Protein AF-A0A349HP45-F1 (afdb_monomer_lite)

Radius of gyration: 13.51 Å; chains: 1; bounding box: 31×22×35 Å

pLDDT: mean 92.53, std 6.74, range [61.88, 97.94]

Foldseek 3Di:
DDDDPVVVVVVVCVLVVCLVVQADVVKDWDWDWDDDPNDIDIDIDIPGPDDPPVCPVPPD

Structure (mmCIF, N/CA/C/O backbone):
data_AF-A0A349HP45-F1
#
_ent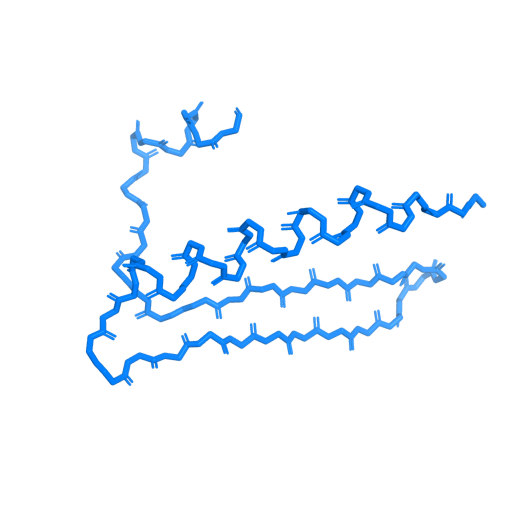ry.id   AF-A0A349HP45-F1
#
loop_
_atom_site.group_PDB
_atom_site.id
_atom_site.type_symbol
_atom_site.label_atom_id
_atom_site.label_alt_id
_atom_site.label_comp_id
_atom_site.label_asym_id
_atom_site.label_entity_id
_atom_site.label_seq_id
_atom_site.pdbx_PDB_ins_code
_atom_site.Cartn_x
_atom_site.Cartn_y
_atom_site.Cartn_z
_atom_site.occupancy
_atom_site.B_iso_or_equiv
_atom_site.auth_seq_id
_atom_site.auth_comp_id
_atom_site.auth_asym_id
_atom_site.auth_atom_id
_atom_site.pdbx_PDB_model_num
ATOM 1 N N . MET A 1 1 ? -16.371 -0.829 18.248 1.00 61.88 1 MET A N 1
ATOM 2 C CA . MET A 1 1 ? -16.782 -1.548 17.018 1.00 61.88 1 MET A CA 1
ATOM 3 C C . MET A 1 1 ? -15.611 -2.421 16.587 1.00 61.88 1 MET A C 1
ATOM 5 O O . MET A 1 1 ? -14.491 -1.944 16.671 1.00 61.88 1 MET A O 1
ATOM 9 N N . LYS A 1 2 ? -15.825 -3.694 16.231 1.00 77.00 2 LYS A N 1
ATOM 10 C CA . LYS A 1 2 ? -14.744 -4.620 15.844 1.00 77.00 2 LYS A CA 1
ATOM 11 C C . LYS A 1 2 ? -14.778 -4.799 14.326 1.00 77.00 2 LYS A C 1
ATOM 13 O O . LYS A 1 2 ? -15.858 -5.022 13.785 1.00 77.00 2 LYS A O 1
ATOM 18 N N .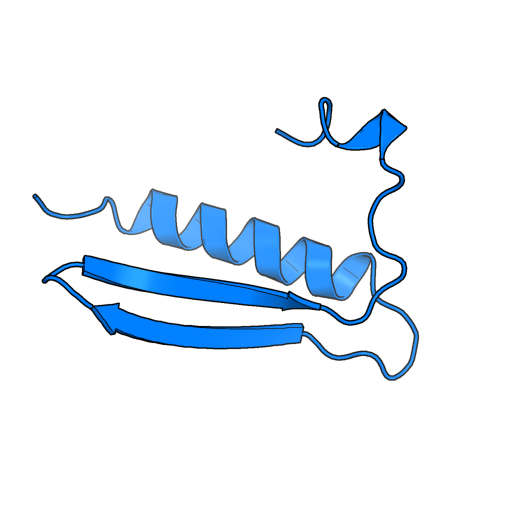 ALA A 1 3 ? -13.638 -4.664 13.653 1.00 82.56 3 ALA A N 1
ATOM 19 C CA . ALA A 1 3 ? -13.556 -4.902 12.215 1.00 82.56 3 ALA A CA 1
ATOM 20 C C . ALA A 1 3 ? -13.827 -6.383 11.891 1.00 82.56 3 ALA A C 1
ATOM 22 O O . ALA A 1 3 ? -13.554 -7.266 12.708 1.00 82.56 3 ALA A O 1
ATOM 23 N N . ASN A 1 4 ? -14.368 -6.660 10.701 1.00 93.12 4 ASN A N 1
ATOM 24 C CA . ASN A 1 4 ? -14.493 -8.030 10.213 1.00 93.12 4 ASN A CA 1
ATOM 25 C C . ASN A 1 4 ? -13.125 -8.501 9.708 1.00 93.12 4 ASN A C 1
ATOM 27 O O . ASN A 1 4 ? -12.644 -8.022 8.684 1.00 93.12 4 ASN A O 1
ATOM 31 N N . ASN A 1 5 ? -12.524 -9.454 10.418 1.00 90.50 5 ASN A N 1
ATOM 32 C CA . ASN A 1 5 ? -11.194 -9.971 10.103 1.00 90.50 5 ASN A CA 1
ATOM 33 C C . ASN A 1 5 ? -11.068 -10.486 8.660 1.00 90.50 5 ASN A C 1
ATOM 35 O O . ASN A 1 5 ? -10.022 -10.293 8.052 1.00 90.50 5 ASN A O 1
ATOM 39 N N . ASN A 1 6 ? -12.116 -11.097 8.094 1.00 94.12 6 ASN A N 1
ATOM 40 C CA . ASN A 1 6 ? -12.058 -11.620 6.726 1.00 94.12 6 ASN A CA 1
ATOM 41 C C . ASN A 1 6 ? -11.936 -10.485 5.705 1.00 94.12 6 ASN A C 1
ATOM 43 O O . ASN A 1 6 ? -11.067 -10.536 4.843 1.00 94.12 6 ASN A O 1
ATOM 47 N N . TYR A 1 7 ? -12.732 -9.425 5.859 1.00 94.06 7 TYR A N 1
ATOM 48 C CA . TYR A 1 7 ? -12.674 -8.267 4.962 1.00 94.06 7 TYR A CA 1
ATOM 49 C C . TYR A 1 7 ? -11.364 -7.496 5.096 1.00 94.06 7 TYR A C 1
ATOM 51 O O . TYR A 1 7 ? -10.834 -7.017 4.100 1.00 94.06 7 TYR A O 1
ATOM 59 N N . ILE A 1 8 ? -10.808 -7.405 6.308 1.00 93.06 8 ILE A N 1
ATOM 60 C CA . ILE A 1 8 ? -9.484 -6.802 6.502 1.00 93.06 8 ILE A CA 1
ATOM 61 C C . ILE A 1 8 ? -8.406 -7.631 5.798 1.00 93.06 8 ILE A C 1
ATOM 63 O O . ILE A 1 8 ? -7.562 -7.062 5.113 1.00 93.06 8 ILE A O 1
ATOM 67 N N . ASN A 1 9 ? -8.451 -8.961 5.909 1.00 93.12 9 ASN A N 1
ATOM 68 C CA . ASN A 1 9 ? -7.498 -9.832 5.224 1.00 93.12 9 ASN A CA 1
ATOM 69 C C . ASN A 1 9 ? -7.600 -9.712 3.699 1.00 93.12 9 ASN A C 1
ATOM 71 O O . ASN A 1 9 ? -6.572 -9.585 3.041 1.00 93.12 9 ASN A O 1
ATOM 75 N N . GLU A 1 10 ? -8.813 -9.715 3.141 1.00 95.31 10 GLU A N 1
ATOM 76 C CA . GLU A 1 10 ? -9.035 -9.541 1.699 1.00 95.31 10 GLU A CA 1
ATOM 77 C C . GLU A 1 10 ? -8.546 -8.174 1.209 1.00 95.31 10 GLU A C 1
ATOM 79 O O . GLU A 1 10 ? -7.854 -8.089 0.196 1.00 95.31 10 GLU A O 1
ATOM 84 N N . LEU A 1 11 ? -8.842 -7.105 1.954 1.00 93.81 11 LEU A N 1
ATOM 85 C CA . LEU A 1 11 ? -8.393 -5.755 1.623 1.00 93.81 11 LEU A CA 1
ATOM 86 C C . LEU A 1 11 ? -6.864 -5.664 1.617 1.00 93.81 11 LEU A C 1
ATOM 88 O O . LEU A 1 11 ? -6.283 -5.170 0.652 1.00 93.81 11 LEU A O 1
ATOM 92 N N . LEU A 1 12 ? -6.204 -6.171 2.660 1.00 95.00 12 LEU A N 1
ATOM 93 C CA . LEU A 1 12 ? -4.743 -6.160 2.739 1.00 95.00 12 LEU A CA 1
ATOM 94 C C . LEU A 1 12 ? -4.111 -7.027 1.651 1.00 95.00 12 LEU A C 1
ATOM 96 O O . LEU A 1 12 ? -3.139 -6.596 1.036 1.00 95.00 12 LEU A O 1
ATOM 100 N N . TYR A 1 13 ? -4.675 -8.206 1.378 1.00 95.56 13 TYR A N 1
ATOM 101 C CA . TYR A 1 13 ? -4.206 -9.076 0.304 1.00 95.56 13 TYR A CA 1
ATOM 102 C C . TYR A 1 13 ? -4.255 -8.359 -1.046 1.00 95.56 13 TYR A C 1
ATOM 104 O O . TYR A 1 13 ? -3.242 -8.315 -1.734 1.00 95.56 13 TYR A O 1
ATOM 112 N N . ASN A 1 14 ? -5.378 -7.720 -1.385 1.00 94.94 14 ASN A N 1
ATOM 113 C CA . ASN A 1 14 ? -5.528 -7.004 -2.652 1.00 94.94 14 ASN A CA 1
ATOM 114 C C . ASN A 1 14 ? -4.520 -5.858 -2.802 1.00 94.94 14 ASN A C 1
ATOM 116 O O . ASN A 1 14 ? -3.925 -5.692 -3.865 1.00 94.94 14 ASN A O 1
ATOM 120 N N . LEU A 1 15 ? -4.304 -5.065 -1.747 1.00 94.94 15 LEU A N 1
ATOM 121 C CA . LEU A 1 15 ? -3.352 -3.952 -1.800 1.00 94.94 15 LEU A CA 1
ATOM 122 C C . LEU A 1 15 ? -1.904 -4.441 -1.926 1.00 94.94 15 LEU A C 1
ATOM 124 O O . LEU A 1 15 ? -1.141 -3.901 -2.725 1.00 94.94 15 LEU A O 1
ATOM 128 N N . ILE A 1 16 ? -1.527 -5.469 -1.161 1.00 96.25 16 ILE A N 1
ATOM 129 C CA . ILE A 1 16 ? -0.169 -6.026 -1.179 1.00 96.25 16 ILE A CA 1
ATOM 130 C C . ILE A 1 16 ? 0.102 -6.743 -2.505 1.00 96.25 16 ILE A C 1
ATOM 132 O O . ILE A 1 16 ? 1.157 -6.525 -3.098 1.00 96.25 16 ILE A O 1
ATOM 136 N N . ASP A 1 17 ? -0.840 -7.556 -2.990 1.00 96.19 17 ASP A N 1
ATOM 137 C CA . ASP A 1 17 ? -0.713 -8.274 -4.262 1.00 96.19 17 ASP A CA 1
ATOM 138 C C . ASP A 1 17 ? -0.546 -7.294 -5.425 1.00 96.19 17 ASP A C 1
ATOM 140 O O . ASP A 1 17 ? 0.411 -7.410 -6.189 1.00 96.19 17 ASP A O 1
ATOM 144 N N . ASN A 1 18 ? -1.383 -6.252 -5.495 1.00 94.38 18 ASN A N 1
ATOM 145 C CA . ASN A 1 18 ? -1.242 -5.198 -6.498 1.00 94.38 18 ASN A CA 1
ATOM 146 C C . ASN A 1 18 ? 0.117 -4.489 -6.395 1.00 94.38 18 ASN A C 1
ATOM 148 O O . ASN A 1 18 ? 0.784 -4.289 -7.412 1.00 94.38 18 ASN A O 1
ATOM 152 N N . GLY A 1 19 ? 0.549 -4.159 -5.174 1.00 95.69 19 GLY A N 1
ATOM 153 C CA . GLY A 1 19 ? 1.841 -3.528 -4.920 1.00 95.69 19 GLY A CA 1
ATOM 154 C C . GLY A 1 19 ? 3.040 -4.388 -5.325 1.00 95.69 19 GLY A C 1
ATOM 155 O O . GLY A 1 19 ? 4.093 -3.834 -5.619 1.00 95.69 19 GLY A O 1
ATOM 156 N N . ILE A 1 20 ? 2.913 -5.720 -5.363 1.00 95.12 20 ILE A N 1
ATOM 157 C CA . ILE A 1 20 ? 3.951 -6.637 -5.864 1.00 95.12 20 ILE A CA 1
ATOM 158 C C . ILE A 1 20 ? 3.832 -6.792 -7.383 1.00 95.12 20 ILE A C 1
ATOM 160 O O . ILE A 1 20 ? 4.810 -6.615 -8.106 1.00 95.12 20 ILE A O 1
ATOM 164 N N . LYS A 1 21 ? 2.631 -7.107 -7.872 1.00 94.31 21 LYS A N 1
ATOM 165 C CA . LYS A 1 21 ? 2.351 -7.455 -9.268 1.00 94.31 21 LYS A CA 1
ATOM 166 C C . LYS A 1 21 ? 2.635 -6.313 -10.239 1.00 94.31 21 LYS A C 1
ATOM 168 O O . LYS A 1 2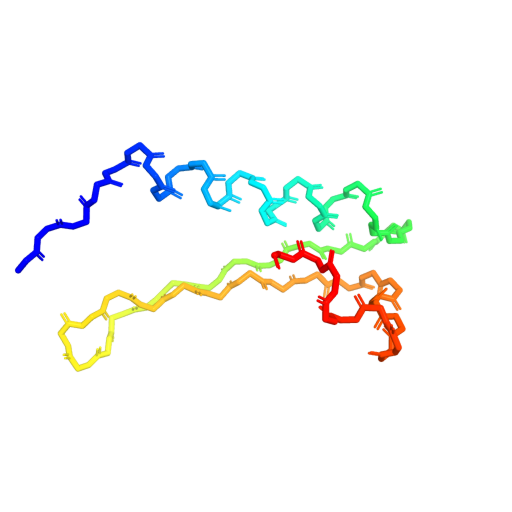1 ? 3.110 -6.564 -11.343 1.00 94.31 21 LYS A O 1
ATOM 173 N N . TYR A 1 22 ? 2.327 -5.080 -9.844 1.00 93.38 22 TYR A N 1
ATOM 174 C CA . TYR A 1 22 ? 2.510 -3.884 -10.672 1.00 93.38 22 TYR A CA 1
ATOM 175 C C . TYR A 1 22 ? 3.721 -3.042 -10.238 1.00 93.38 22 TYR A C 1
ATOM 177 O O . TYR A 1 22 ? 3.849 -1.879 -10.628 1.00 93.38 22 TYR A O 1
ATOM 185 N N . ASN A 1 23 ? 4.616 -3.616 -9.428 1.00 95.44 23 ASN A N 1
ATOM 186 C CA . ASN A 1 23 ? 5.854 -2.952 -9.040 1.00 95.44 23 ASN A CA 1
ATOM 187 C C . ASN A 1 23 ? 6.878 -2.942 -10.185 1.00 95.44 23 ASN A C 1
ATOM 189 O O . ASN A 1 23 ? 6.691 -3.546 -11.241 1.00 95.44 23 ASN A O 1
ATOM 193 N N . LYS A 1 24 ? 7.999 -2.265 -9.943 1.00 95.38 24 LYS A N 1
ATOM 194 C CA . LYS A 1 24 ? 9.189 -2.312 -10.797 1.00 95.38 24 LYS A CA 1
ATOM 195 C C . LYS A 1 24 ? 10.207 -3.325 -10.273 1.00 95.38 24 LYS A C 1
ATOM 197 O O . LYS A 1 24 ? 10.226 -3.634 -9.080 1.00 95.38 24 LYS A O 1
ATOM 202 N N . ASP A 1 25 ? 11.118 -3.756 -11.139 1.00 95.31 25 ASP A N 1
ATOM 203 C CA . ASP A 1 25 ? 12.252 -4.595 -10.744 1.00 95.31 25 ASP A CA 1
ATOM 204 C C . ASP A 1 25 ? 13.097 -3.918 -9.655 1.00 95.31 25 ASP A C 1
ATOM 206 O O . ASP A 1 25 ? 13.433 -2.733 -9.738 1.00 95.31 25 ASP A O 1
ATOM 210 N N . GLY A 1 26 ? 13.418 -4.674 -8.602 1.00 96.00 26 GLY A N 1
ATOM 211 C CA . GLY A 1 26 ? 14.116 -4.154 -7.421 1.00 96.00 26 GLY A CA 1
ATOM 212 C C . GLY A 1 26 ? 13.286 -3.187 -6.563 1.00 96.00 26 GLY A C 1
ATOM 213 O O . GLY A 1 26 ? 13.831 -2.557 -5.657 1.00 96.00 26 GLY A O 1
ATOM 214 N N . GLY A 1 27 ? 11.988 -3.044 -6.841 1.00 96.44 27 GLY A N 1
ATOM 215 C CA . GLY A 1 27 ? 11.059 -2.283 -6.019 1.00 96.44 27 GLY A CA 1
ATOM 216 C C . GLY A 1 27 ? 10.774 -2.946 -4.670 1.00 96.44 27 GLY A C 1
ATOM 217 O O . GLY A 1 27 ? 11.150 -4.083 -4.393 1.00 96.44 27 GLY A O 1
ATOM 218 N N . SER A 1 28 ? 10.083 -2.205 -3.813 1.00 97.69 28 SER A N 1
ATOM 219 C CA . SER A 1 28 ? 9.597 -2.677 -2.519 1.00 97.69 28 SER A CA 1
ATOM 220 C C . SER A 1 28 ? 8.128 -2.333 -2.310 1.00 97.69 28 SER A C 1
ATOM 222 O O . SER A 1 28 ? 7.609 -1.381 -2.904 1.00 97.69 28 SER A O 1
ATOM 224 N N . VAL A 1 29 ? 7.497 -3.117 -1.437 1.00 97.75 29 VAL A N 1
ATOM 225 C CA . VAL A 1 29 ? 6.211 -2.833 -0.800 1.00 97.75 29 VAL A CA 1
ATOM 226 C C . VAL A 1 29 ? 6.475 -2.705 0.694 1.00 97.75 29 VAL A C 1
ATOM 228 O O . VAL A 1 29 ? 7.119 -3.565 1.292 1.00 97.75 29 VAL A O 1
ATOM 231 N N . ASN A 1 30 ? 5.996 -1.622 1.291 1.00 97.81 30 ASN A N 1
ATOM 232 C CA . ASN A 1 30 ? 6.194 -1.282 2.689 1.00 97.81 30 ASN A CA 1
ATOM 233 C C . ASN A 1 30 ? 4.841 -1.194 3.383 1.00 97.81 30 ASN A C 1
ATOM 235 O O . ASN A 1 30 ? 3.916 -0.558 2.878 1.00 97.81 30 ASN A O 1
ATOM 239 N N . ILE A 1 31 ? 4.750 -1.806 4.560 1.00 97.12 31 ILE A N 1
ATOM 240 C CA . ILE A 1 31 ? 3.548 -1.790 5.388 1.00 97.12 31 ILE A CA 1
ATOM 241 C C . ILE A 1 31 ? 3.903 -1.104 6.700 1.00 97.12 31 ILE A C 1
ATOM 243 O O . ILE A 1 31 ? 4.859 -1.492 7.374 1.00 97.12 31 ILE A O 1
ATOM 247 N N . LYS A 1 32 ? 3.135 -0.079 7.060 1.00 97.94 32 LYS A N 1
ATOM 248 C CA . LYS A 1 32 ? 3.234 0.604 8.351 1.00 97.94 32 LYS A CA 1
ATOM 249 C C . LYS A 1 32 ? 1.921 0.448 9.091 1.00 97.94 32 LYS A C 1
ATOM 251 O O . LYS A 1 32 ? 0.862 0.664 8.508 1.00 97.94 32 LYS A O 1
ATOM 256 N N . ILE A 1 33 ? 2.011 0.077 10.363 1.00 96.31 33 ILE A N 1
ATOM 257 C CA . ILE A 1 33 ? 0.859 -0.097 11.243 1.00 96.31 33 ILE A CA 1
ATOM 258 C C . ILE A 1 33 ? 1.147 0.640 12.540 1.00 96.31 33 ILE A C 1
ATOM 260 O O . ILE A 1 33 ? 2.218 0.465 13.123 1.00 96.31 33 ILE A O 1
ATOM 264 N N . TRP A 1 34 ? 0.201 1.458 12.977 1.00 97.50 34 TRP A N 1
ATOM 265 C CA . TRP A 1 34 ? 0.256 2.134 14.267 1.00 97.50 34 TRP A CA 1
ATOM 266 C C . TRP A 1 34 ? -1.152 2.348 14.815 1.00 97.50 34 TRP A C 1
ATOM 268 O O . TRP A 1 34 ? -2.141 2.223 14.093 1.00 97.50 34 TRP A O 1
ATOM 278 N N . GLU A 1 35 ? -1.241 2.646 16.105 1.00 97.00 35 GLU A N 1
ATOM 279 C CA . GLU A 1 35 ? -2.484 3.062 16.747 1.00 97.00 35 GLU A CA 1
ATOM 280 C C . GLU A 1 35 ? -2.465 4.580 16.935 1.00 97.00 35 GLU A C 1
ATOM 282 O O . GLU A 1 35 ? -1.468 5.136 17.393 1.00 97.00 35 GLU A O 1
ATOM 287 N N . GLU A 1 36 ? -3.555 5.246 16.565 1.00 97.44 36 GLU A N 1
ATOM 288 C CA . GLU A 1 36 ? -3.746 6.687 16.748 1.00 97.44 36 GLU A CA 1
ATOM 289 C C . GLU A 1 36 ? -5.236 6.961 16.964 1.00 97.44 36 GLU A C 1
ATOM 291 O O . GLU A 1 36 ? -6.082 6.351 16.308 1.00 97.44 36 GLU A O 1
ATOM 296 N N . ASP A 1 37 ? -5.563 7.812 17.940 1.00 95.94 37 ASP A N 1
ATOM 297 C CA . ASP A 1 37 ?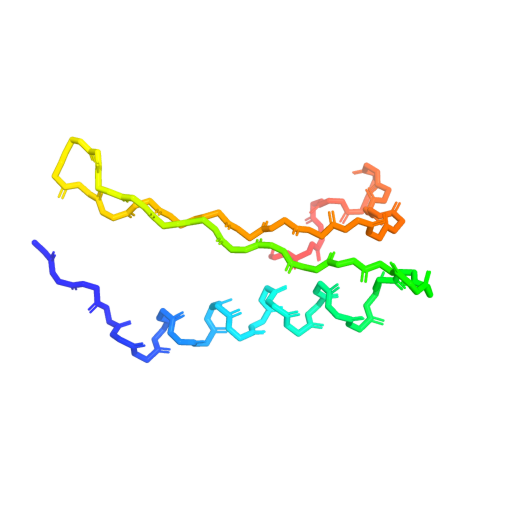 -6.938 8.162 18.331 1.00 95.94 37 ASP A CA 1
ATOM 298 C C . ASP A 1 37 ? -7.867 6.959 18.609 1.00 95.94 37 ASP A C 1
ATOM 300 O O . ASP A 1 37 ? -9.082 7.024 18.422 1.00 95.94 37 ASP A O 1
ATOM 304 N N . GLY A 1 38 ? -7.301 5.842 19.082 1.00 94.19 38 GLY A N 1
ATOM 305 C CA . GLY A 1 38 ? -8.041 4.605 19.364 1.00 94.19 38 GLY A CA 1
ATOM 306 C C . GLY A 1 38 ? -8.415 3.796 18.117 1.00 94.19 38 GLY A C 1
ATOM 307 O O . GLY A 1 38 ? -9.241 2.881 18.199 1.00 94.19 38 GLY A O 1
ATOM 308 N N . PHE A 1 39 ? -7.816 4.113 16.967 1.00 93.00 39 PHE A N 1
ATOM 309 C CA . PHE A 1 39 ? -7.967 3.382 15.716 1.00 93.00 39 PHE A CA 1
ATOM 310 C C . PHE A 1 39 ? -6.634 2.783 15.266 1.00 93.00 39 PHE A C 1
ATOM 312 O O . PHE A 1 39 ? -5.566 3.372 15.433 1.00 93.00 39 PHE A O 1
ATOM 319 N N . ALA A 1 40 ? -6.704 1.601 14.653 1.00 92.62 40 ALA A N 1
ATOM 320 C CA . ALA A 1 40 ? -5.571 1.033 13.939 1.00 92.62 40 ALA A CA 1
ATOM 321 C C . ALA A 1 40 ? -5.454 1.711 12.569 1.00 92.62 40 ALA A C 1
ATOM 323 O O . ALA A 1 40 ? -6.376 1.641 11.756 1.00 92.62 40 ALA A O 1
ATOM 324 N N . ASN A 1 41 ? -4.307 2.323 12.314 1.00 95.31 41 ASN A N 1
ATOM 325 C CA . ASN A 1 41 ? -3.952 2.914 11.036 1.00 95.31 41 ASN A CA 1
ATOM 326 C C . ASN A 1 41 ? -3.013 1.967 10.302 1.00 95.31 41 ASN A C 1
ATOM 328 O O . ASN A 1 41 ? -2.023 1.497 10.865 1.00 95.31 41 ASN A O 1
ATOM 332 N N . ILE A 1 42 ? -3.339 1.673 9.047 1.00 95.75 42 ILE A N 1
ATOM 333 C CA . ILE A 1 42 ? -2.545 0.800 8.188 1.00 95.75 42 ILE A CA 1
ATOM 334 C C . ILE A 1 42 ? -2.267 1.546 6.891 1.00 95.75 42 ILE A C 1
ATOM 336 O O . ILE A 1 42 ? -3.191 1.990 6.214 1.00 95.75 42 ILE A O 1
ATOM 340 N N . VAL A 1 43 ? -0.990 1.653 6.533 1.00 97.12 43 VAL A N 1
ATOM 341 C CA . VAL A 1 43 ? -0.543 2.217 5.259 1.00 97.12 43 VAL A CA 1
ATOM 342 C C . VAL A 1 43 ? 0.234 1.157 4.501 1.00 97.12 43 VAL A C 1
ATOM 344 O O . VAL A 1 43 ? 1.222 0.624 5.007 1.00 97.12 43 VAL A O 1
ATOM 347 N N . VAL A 1 44 ? -0.208 0.884 3.276 1.00 96.75 44 VAL A N 1
ATOM 348 C CA . VAL A 1 44 ? 0.503 0.065 2.292 1.00 96.75 44 VAL A CA 1
ATOM 349 C C . VAL A 1 44 ? 1.053 1.014 1.230 1.00 96.75 44 VAL A C 1
ATOM 351 O O . VAL A 1 44 ? 0.309 1.823 0.680 1.00 96.75 44 VAL A O 1
ATOM 354 N N . SER A 1 45 ? 2.358 0.967 0.976 1.00 96.88 45 SER A N 1
ATOM 355 C CA . SER A 1 45 ? 3.022 1.821 -0.016 1.00 96.88 45 SER A CA 1
ATOM 356 C C . SER A 1 45 ? 3.999 1.011 -0.848 1.00 96.88 45 SER A C 1
ATOM 358 O O . SER A 1 45 ? 4.865 0.335 -0.294 1.00 96.88 45 SER A O 1
ATOM 360 N N . ASP A 1 46 ? 3.908 1.108 -2.167 1.00 97.12 46 ASP A N 1
ATOM 361 C CA . ASP A 1 46 ? 4.870 0.523 -3.093 1.00 97.12 46 ASP A CA 1
ATOM 362 C C . ASP A 1 46 ? 5.765 1.595 -3.744 1.00 97.12 46 ASP A C 1
ATOM 364 O O . ASP A 1 46 ? 5.656 2.791 -3.475 1.00 97.12 46 ASP A O 1
ATOM 368 N N . THR A 1 47 ? 6.717 1.151 -4.560 1.00 97.31 47 THR A N 1
ATOM 369 C CA . THR A 1 47 ? 7.667 2.014 -5.291 1.00 97.31 47 THR A CA 1
ATOM 370 C C . THR A 1 47 ? 7.550 1.831 -6.802 1.00 97.31 47 THR A C 1
ATOM 372 O O . THR A 1 47 ? 8.483 2.180 -7.542 1.00 97.31 47 THR A O 1
ATOM 375 N N . GLY A 1 48 ? 6.427 1.258 -7.239 1.00 93.94 48 GLY A N 1
ATOM 376 C CA . GLY A 1 48 ? 6.102 0.978 -8.620 1.00 93.94 48 GLY A CA 1
ATOM 377 C C . GLY A 1 48 ? 5.848 2.249 -9.416 1.00 93.94 48 GLY A C 1
ATOM 378 O O . GLY A 1 48 ? 6.143 3.369 -8.998 1.00 93.94 48 GLY A O 1
ATOM 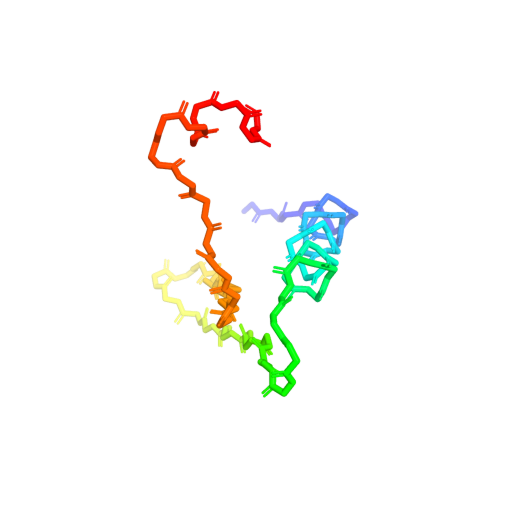379 N N . VAL A 1 49 ? 5.312 2.063 -10.616 1.00 89.44 49 VAL A N 1
ATOM 380 C CA . VAL A 1 49 ? 5.086 3.157 -11.572 1.00 89.44 49 VAL A CA 1
ATOM 381 C C . VAL A 1 49 ? 3.925 4.078 -11.176 1.00 89.44 49 VAL A C 1
ATOM 383 O O . VAL A 1 49 ? 3.769 5.148 -11.761 1.00 89.44 49 VAL A O 1
ATOM 386 N N . GLY A 1 50 ? 3.144 3.687 -10.165 1.00 89.94 50 GLY A N 1
ATOM 387 C CA . GLY A 1 50 ? 1.921 4.371 -9.764 1.00 89.94 50 GLY A CA 1
ATOM 388 C C . GLY A 1 50 ? 0.784 4.155 -10.762 1.00 89.94 50 GLY A C 1
ATOM 389 O O . GLY A 1 50 ? 0.899 3.385 -11.717 1.00 89.94 50 GLY A O 1
ATOM 390 N N . ILE A 1 51 ? -0.336 4.838 -10.532 1.00 88.81 51 ILE A N 1
ATOM 391 C CA . ILE A 1 51 ? -1.481 4.822 -11.445 1.00 88.81 51 ILE A CA 1
ATOM 392 C C . ILE A 1 51 ? -1.642 6.221 -12.054 1.00 88.81 51 ILE A C 1
ATOM 394 O O . ILE A 1 51 ? -1.631 7.199 -11.301 1.00 88.81 51 ILE A O 1
ATOM 398 N N . PRO A 1 52 ? -1.791 6.346 -13.388 1.00 90.94 52 PRO A N 1
ATOM 399 C CA . PRO A 1 52 ? -2.124 7.619 -14.021 1.00 90.94 52 PRO A CA 1
ATOM 400 C C . PRO A 1 52 ? -3.389 8.244 -13.420 1.00 90.94 52 PRO A C 1
ATOM 402 O O . PRO A 1 52 ? -4.347 7.536 -13.100 1.00 90.94 52 PRO A O 1
ATOM 405 N N . PHE A 1 53 ? -3.401 9.571 -13.275 1.00 89.56 53 PHE A N 1
ATOM 406 C CA . PHE A 1 53 ? -4.459 10.299 -12.566 1.00 89.56 53 PHE A CA 1
ATOM 407 C C . PHE A 1 53 ? -5.850 10.045 -13.167 1.00 89.56 53 PHE A C 1
ATOM 409 O O . PHE A 1 53 ? -6.821 9.836 -12.447 1.00 89.56 53 PHE A O 1
ATOM 416 N N . GLU A 1 54 ? -5.930 9.962 -14.492 1.00 91.50 54 GLU A N 1
ATOM 417 C CA . GLU A 1 54 ? -7.137 9.675 -15.270 1.00 91.50 54 GLU A CA 1
ATOM 418 C C . GLU A 1 54 ? -7.741 8.278 -15.035 1.00 91.50 54 GLU A C 1
ATOM 420 O O . GLU A 1 54 ? -8.840 7.981 -15.510 1.00 91.50 54 GLU A O 1
ATOM 425 N N . HIS A 1 55 ? -7.024 7.392 -14.344 1.00 88.81 55 HIS A N 1
ATOM 426 C CA . HIS A 1 55 ? -7.464 6.031 -14.051 1.00 88.81 55 HIS A CA 1
ATOM 427 C C . HIS A 1 55 ? -7.823 5.812 -12.582 1.00 88.81 55 HIS A C 1
ATOM 429 O O . HIS A 1 55 ? -8.389 4.764 -12.275 1.00 88.81 55 HIS A O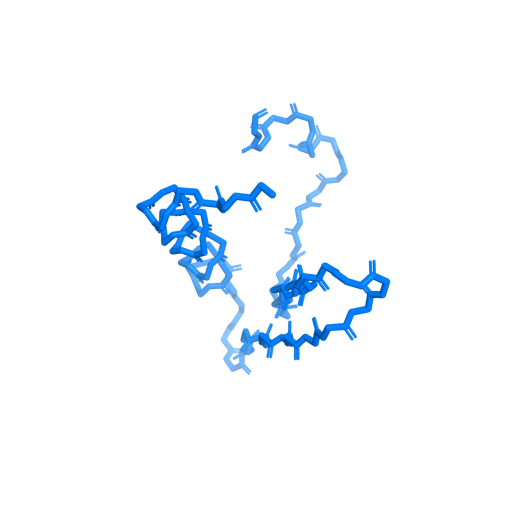 1
ATOM 435 N N . ILE A 1 56 ? -7.568 6.787 -11.699 1.00 87.44 56 ILE A N 1
ATOM 436 C CA . ILE A 1 56 ? -7.807 6.667 -10.250 1.00 87.44 56 ILE A CA 1
ATOM 437 C C . ILE A 1 56 ? -9.277 6.357 -9.937 1.00 87.44 56 ILE A C 1
ATOM 439 O O . ILE A 1 56 ? -9.554 5.471 -9.132 1.00 87.44 56 ILE A O 1
ATOM 443 N N . ASP A 1 57 ? -10.215 6.990 -10.642 1.00 88.69 57 ASP A N 1
ATOM 444 C CA . ASP A 1 57 ? -11.659 6.822 -10.407 1.00 88.69 57 ASP A CA 1
ATOM 445 C C . ASP A 1 57 ? -12.208 5.436 -10.800 1.00 88.69 57 ASP A C 1
ATOM 447 O O . ASP A 1 57 ? -13.396 5.172 -10.637 1.00 88.69 57 ASP A O 1
ATOM 451 N N . ARG A 1 58 ? -11.381 4.551 -11.373 1.00 84.50 58 ARG A N 1
ATOM 452 C CA . ARG A 1 58 ? -11.801 3.228 -11.875 1.00 84.50 58 ARG A CA 1
ATOM 453 C C . ARG A 1 58 ? -11.223 2.052 -11.088 1.00 84.50 58 ARG A C 1
ATOM 455 O O . ARG A 1 58 ? -11.424 0.910 -11.495 1.00 84.50 58 ARG A O 1
ATOM 462 N N . ILE A 1 59 ? -10.454 2.313 -10.032 1.00 78.00 59 ILE A N 1
ATOM 463 C CA . ILE A 1 59 ? -9.673 1.282 -9.326 1.00 78.00 59 ILE A CA 1
ATOM 464 C C . ILE A 1 59 ? -10.508 0.558 -8.261 1.00 78.00 59 ILE A C 1
ATOM 466 O O . ILE A 1 59 ? -10.182 -0.578 -7.914 1.00 78.00 59 ILE A O 1
ATOM 470 N N . PHE A 1 60 ? -11.595 1.176 -7.786 1.00 68.69 60 PHE A N 1
ATOM 471 C CA . PHE A 1 60 ? -12.477 0.637 -6.750 1.00 68.69 60 PHE A CA 1
ATOM 472 C C . PHE A 1 60 ? -13.946 0.930 -7.049 1.00 68.69 60 PHE A C 1
ATOM 474 O O . PHE A 1 60 ? -14.242 2.076 -7.453 1.00 68.69 60 PHE A O 1
#

Secondary structure (DSSP, 8-state):
----HHHHHHHHHHHHHHHHHT--TT--EEEEEEEETTEEEEEEEE-S----GGGGGG--

Sequence (60 aa):
MKANNNYINELLYNLIDNGIKYNKDGGSVNIKIWEEDGFANIVVSDTGVGIPFEHIDRIF